Protein AF-A0A0C9YUA3-F1 (afdb_monomer)

Structure (mmCIF, N/CA/C/O backbone):
data_AF-A0A0C9YUA3-F1
#
_entry.id   AF-A0A0C9YUA3-F1
#
loop_
_atom_site.group_PDB
_atom_site.id
_atom_site.type_symbol
_atom_site.label_atom_id
_atom_site.label_alt_id
_atom_site.label_comp_id
_atom_site.label_asym_id
_atom_site.label_entity_id
_atom_site.label_seq_id
_atom_site.pdbx_PDB_ins_code
_atom_site.Cartn_x
_atom_site.Cartn_y
_atom_site.Cartn_z
_atom_site.occupancy
_atom_site.B_iso_or_equiv
_atom_site.auth_seq_id
_atom_site.auth_comp_id
_atom_site.auth_asym_id
_atom_site.auth_atom_id
_atom_site.pdbx_PDB_model_num
ATOM 1 N N . ARG A 1 1 ? -22.905 10.112 -15.780 1.00 51.69 1 ARG A N 1
ATOM 2 C CA . ARG A 1 1 ? -21.490 10.384 -15.435 1.00 51.69 1 ARG A CA 1
ATOM 3 C C . ARG A 1 1 ? -20.710 9.135 -15.810 1.00 51.69 1 ARG A C 1
ATOM 5 O O . ARG A 1 1 ? -20.941 8.114 -15.182 1.00 51.69 1 ARG A O 1
ATOM 12 N N . ASN A 1 2 ? -19.877 9.192 -16.850 1.00 51.06 2 ASN A N 1
ATOM 13 C CA . ASN A 1 2 ? -18.897 8.141 -17.130 1.00 51.06 2 ASN A CA 1
ATOM 14 C C . ASN A 1 2 ? -17.799 8.259 -16.073 1.00 51.06 2 ASN A C 1
ATOM 16 O O . ASN A 1 2 ? -16.847 9.008 -16.258 1.00 51.06 2 ASN A O 1
ATOM 20 N N . ALA A 1 3 ? -17.989 7.618 -14.925 1.00 58.78 3 ALA A N 1
ATOM 21 C CA . ALA A 1 3 ? -16.904 7.417 -13.984 1.00 58.78 3 ALA A CA 1
ATOM 22 C C . ALA A 1 3 ? -16.302 6.061 -14.341 1.00 58.78 3 ALA A C 1
ATOM 24 O O . ALA A 1 3 ? -16.906 5.026 -14.068 1.00 58.78 3 ALA A O 1
ATOM 25 N N . GLY A 1 4 ? -15.150 6.070 -15.016 1.00 60.31 4 GLY A N 1
ATOM 26 C CA . GLY A 1 4 ? -14.292 4.890 -15.006 1.00 60.31 4 GLY A CA 1
ATOM 27 C C . GLY A 1 4 ? -13.967 4.510 -13.554 1.00 60.31 4 GLY A C 1
ATOM 28 O O . GLY A 1 4 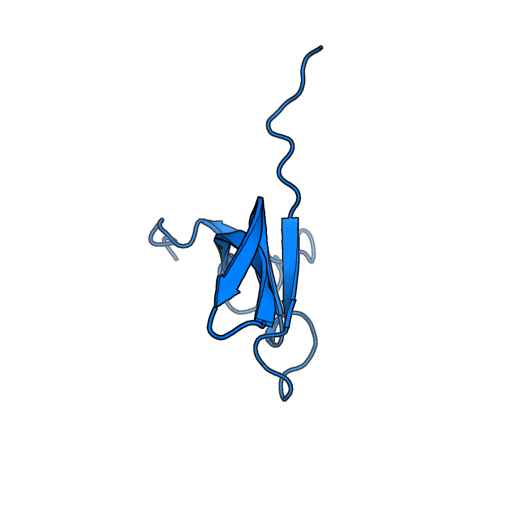? -14.196 5.323 -12.652 1.00 60.31 4 GLY A O 1
ATOM 29 N N . PRO A 1 5 ? -13.466 3.295 -13.299 1.00 56.81 5 PRO A N 1
ATOM 30 C CA . PRO A 1 5 ? -13.097 2.887 -11.950 1.00 56.81 5 PRO A CA 1
ATOM 31 C C . PRO A 1 5 ? -12.119 3.910 -11.357 1.00 56.81 5 PRO A C 1
ATOM 33 O O . PRO A 1 5 ? -11.015 4.085 -11.868 1.00 56.81 5 PRO A O 1
ATOM 36 N N . GLN A 1 6 ? -12.558 4.645 -10.337 1.00 61.78 6 GLN A N 1
ATOM 37 C CA . GLN A 1 6 ? -11.736 5.618 -9.628 1.00 61.78 6 GLN A CA 1
ATOM 38 C C . GLN A 1 6 ? -11.218 4.900 -8.387 1.00 61.78 6 GLN A C 1
ATOM 40 O O . GLN A 1 6 ? -11.904 4.802 -7.374 1.00 61.78 6 GLN A O 1
ATOM 45 N N . PHE A 1 7 ? -10.061 4.273 -8.545 1.00 66.00 7 PHE A N 1
ATOM 46 C CA . PHE A 1 7 ? -9.355 3.605 -7.467 1.00 66.00 7 PHE A CA 1
ATOM 47 C C . PHE A 1 7 ? -8.350 4.592 -6.880 1.00 66.00 7 PHE A C 1
ATOM 49 O O . PHE A 1 7 ? -7.483 5.086 -7.604 1.00 66.00 7 PHE A O 1
ATOM 56 N N . ASP A 1 8 ? -8.470 4.893 -5.589 1.00 82.81 8 ASP A N 1
ATOM 57 C CA . ASP A 1 8 ? -7.482 5.709 -4.889 1.00 82.81 8 ASP A CA 1
ATOM 58 C C . ASP A 1 8 ? -6.244 4.838 -4.629 1.00 82.81 8 ASP A C 1
ATOM 60 O O . ASP A 1 8 ? -6.220 4.013 -3.710 1.00 82.81 8 ASP A O 1
ATOM 64 N N . CYS A 1 9 ? -5.230 4.967 -5.488 1.00 88.94 9 CYS A N 1
ATOM 65 C CA . CYS A 1 9 ? -3.941 4.317 -5.280 1.00 88.94 9 CYS A CA 1
ATOM 66 C C . CYS A 1 9 ? -3.110 5.094 -4.256 1.00 88.94 9 CYS A C 1
ATOM 68 O O . CYS A 1 9 ? -2.996 6.318 -4.330 1.00 88.94 9 CYS A O 1
ATOM 70 N N . VAL A 1 10 ? -2.495 4.374 -3.323 1.00 92.25 10 VAL A N 1
ATOM 71 C CA . VAL A 1 10 ? -1.666 4.931 -2.252 1.00 92.25 10 VAL A CA 1
ATOM 72 C C . VAL A 1 10 ? -0.334 4.196 -2.164 1.00 92.25 10 VAL A C 1
ATOM 74 O O . VAL A 1 10 ? -0.256 2.995 -2.440 1.00 92.25 10 VAL A O 1
ATOM 77 N N . PHE A 1 11 ? 0.697 4.921 -1.734 1.00 93.25 11 PHE A N 1
ATOM 78 C CA . PHE A 1 11 ? 1.991 4.351 -1.373 1.00 93.25 11 PHE A CA 1
ATOM 79 C C . PHE A 1 11 ? 2.021 4.017 0.118 1.00 93.25 11 PHE A C 1
ATOM 81 O O . PHE A 1 11 ? 1.621 4.836 0.950 1.00 93.25 11 PHE A O 1
ATOM 88 N N . ILE A 1 12 ? 2.508 2.825 0.452 1.00 93.44 12 ILE A N 1
ATOM 89 C CA . ILE A 1 12 ? 2.716 2.361 1.824 1.00 93.44 12 ILE A CA 1
ATOM 90 C C . ILE A 1 12 ? 4.210 2.149 2.020 1.00 93.44 12 ILE A C 1
ATOM 92 O O 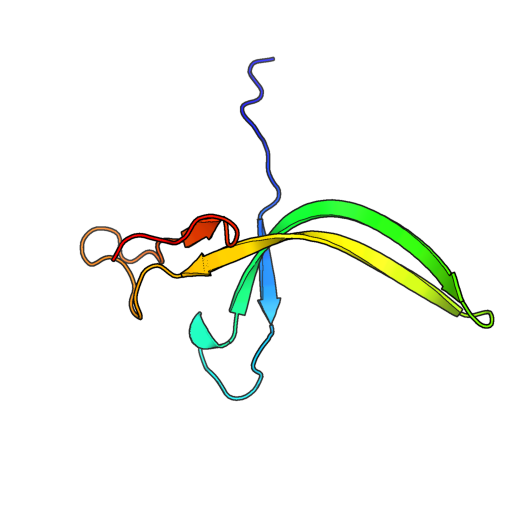. ILE A 1 12 ? 4.822 1.409 1.265 1.00 93.44 12 ILE A O 1
ATOM 96 N N . VAL A 1 13 ? 4.793 2.774 3.041 1.00 94.94 13 VAL A N 1
ATOM 97 C CA . VAL A 1 13 ? 6.198 2.537 3.393 1.00 94.94 13 VAL A CA 1
ATOM 98 C C . VAL A 1 13 ? 6.318 1.173 4.065 1.00 94.94 13 VAL A C 1
ATOM 100 O O . VAL A 1 13 ? 5.751 0.971 5.142 1.00 94.94 13 VAL A O 1
ATOM 103 N N . THR A 1 14 ? 7.043 0.252 3.437 1.00 93.44 14 THR A N 1
ATOM 104 C CA . THR A 1 14 ? 7.205 -1.136 3.899 1.00 93.44 14 THR A CA 1
ATOM 105 C C . THR A 1 14 ? 8.638 -1.476 4.290 1.00 93.44 14 THR A C 1
ATOM 107 O O . THR A 1 14 ? 8.830 -2.304 5.181 1.00 93.44 14 THR A O 1
ATOM 110 N N . ASP A 1 15 ? 9.631 -0.773 3.740 1.00 92.81 15 ASP A N 1
ATOM 111 C CA . ASP A 1 15 ? 11.035 -0.897 4.142 1.00 92.81 15 ASP A CA 1
ATOM 112 C C . ASP A 1 15 ? 11.664 0.479 4.398 1.00 92.81 15 ASP A C 1
ATOM 114 O O . ASP A 1 15 ? 11.895 1.266 3.486 1.00 92.81 15 ASP A O 1
ATOM 118 N N . LEU A 1 16 ? 11.978 0.770 5.662 1.00 93.19 16 LEU A N 1
ATOM 119 C CA . LEU A 1 16 ? 12.595 2.036 6.072 1.00 93.19 16 LEU A CA 1
ATOM 120 C C . LEU A 1 16 ? 14.088 2.144 5.725 1.00 93.19 16 LEU A C 1
ATOM 122 O O . LEU A 1 16 ? 14.670 3.205 5.937 1.00 93.19 16 LEU A O 1
ATOM 126 N N . GLN A 1 17 ? 14.732 1.058 5.294 1.00 95.38 17 GLN A N 1
ATOM 127 C CA . GLN A 1 17 ? 16.153 1.039 4.931 1.00 95.38 17 GLN A CA 1
ATOM 128 C C . GLN A 1 17 ? 16.382 1.164 3.422 1.00 95.38 17 GLN A C 1
ATOM 130 O O . GLN A 1 17 ? 17.497 1.471 3.003 1.00 95.38 17 GLN A O 1
ATOM 135 N N . ALA A 1 18 ? 15.347 0.939 2.612 1.00 91.88 18 ALA A N 1
ATOM 136 C CA . ALA A 1 18 ? 15.402 1.109 1.169 1.00 91.88 18 ALA A CA 1
ATOM 137 C C . ALA A 1 18 ? 15.105 2.561 0.751 1.00 91.88 18 ALA A C 1
ATOM 139 O O . ALA A 1 18 ? 14.505 3.348 1.486 1.00 91.88 18 ALA A O 1
ATOM 140 N N . GLU A 1 19 ? 15.508 2.920 -0.467 1.00 89.88 19 GLU A N 1
ATOM 141 C CA . GLU A 1 19 ? 15.258 4.241 -1.048 1.00 89.88 19 GLU A CA 1
AT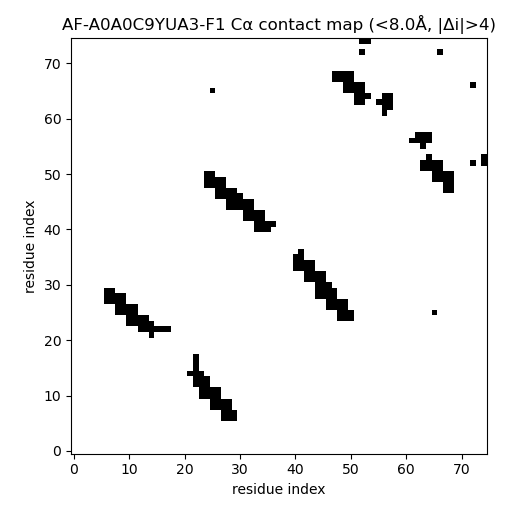OM 142 C C . GLU A 1 19 ? 14.255 4.174 -2.208 1.00 89.88 19 GLU A C 1
ATOM 144 O O . GLU A 1 19 ? 14.111 3.158 -2.894 1.00 89.88 19 GLU A O 1
ATOM 149 N N . GLY A 1 20 ? 13.586 5.300 -2.464 1.00 89.88 20 GLY A N 1
ATOM 150 C CA . GLY A 1 20 ? 12.712 5.469 -3.623 1.00 89.88 20 GLY A CA 1
ATOM 151 C C . GLY A 1 20 ? 11.521 4.511 -3.623 1.00 89.88 20 GLY A C 1
ATOM 152 O O . GLY A 1 20 ? 10.833 4.368 -2.625 1.00 89.88 20 GLY A O 1
ATOM 153 N N . MET A 1 21 ? 11.252 3.876 -4.763 1.00 90.00 21 MET A N 1
ATOM 154 C CA . MET A 1 21 ? 10.138 2.929 -4.887 1.00 90.00 21 MET A CA 1
ATOM 155 C C . MET A 1 21 ? 10.410 1.577 -4.228 1.00 90.00 21 MET A C 1
ATOM 157 O O . MET A 1 21 ? 9.463 0.859 -3.942 1.00 90.00 21 MET A O 1
ATOM 161 N N . CYS A 1 22 ? 11.667 1.241 -3.931 1.00 87.56 22 CYS A N 1
ATOM 162 C CA . CYS A 1 22 ? 11.993 -0.007 -3.243 1.00 87.56 22 CYS A CA 1
ATOM 163 C C . CYS A 1 22 ? 11.574 0.004 -1.764 1.00 87.56 22 CYS A C 1
ATOM 165 O O . CYS A 1 22 ? 11.492 -1.057 -1.158 1.00 87.56 22 CYS A O 1
ATOM 167 N N . SER A 1 23 ? 11.307 1.179 -1.180 1.00 93.88 23 SER A N 1
ATOM 168 C CA . SER A 1 23 ? 10.748 1.303 0.173 1.00 93.88 23 SER A CA 1
ATOM 169 C C . SER A 1 23 ? 9.223 1.339 0.214 1.00 93.88 23 SER A C 1
ATOM 171 O O . SER A 1 23 ? 8.652 1.471 1.302 1.00 93.88 23 SER A O 1
ATOM 173 N N . LEU A 1 24 ? 8.564 1.263 -0.948 1.00 93.75 24 LEU A N 1
ATOM 174 C CA . LEU A 1 24 ? 7.139 1.517 -1.096 1.00 93.75 24 LEU A CA 1
ATOM 175 C C . LEU A 1 24 ? 6.411 0.332 -1.728 1.00 93.75 24 LEU A C 1
ATOM 177 O O . LEU A 1 24 ? 6.729 -0.094 -2.834 1.00 93.75 24 LEU A O 1
ATOM 181 N N . ASP A 1 25 ? 5.318 -0.072 -1.096 1.00 92.81 25 ASP A N 1
ATOM 182 C CA . ASP A 1 25 ? 4.296 -0.888 -1.734 1.00 92.81 25 ASP A CA 1
ATOM 183 C C . ASP A 1 25 ? 3.219 0.017 -2.338 1.00 92.81 25 ASP A C 1
ATOM 185 O O . ASP A 1 25 ? 2.849 1.054 -1.771 1.00 92.81 25 ASP A O 1
ATOM 189 N N . VAL A 1 26 ? 2.664 -0.397 -3.478 1.00 92.81 26 VAL A N 1
ATOM 190 C CA . VAL A 1 26 ? 1.526 0.285 -4.104 1.00 92.81 26 VAL A CA 1
ATOM 191 C C . VAL A 1 26 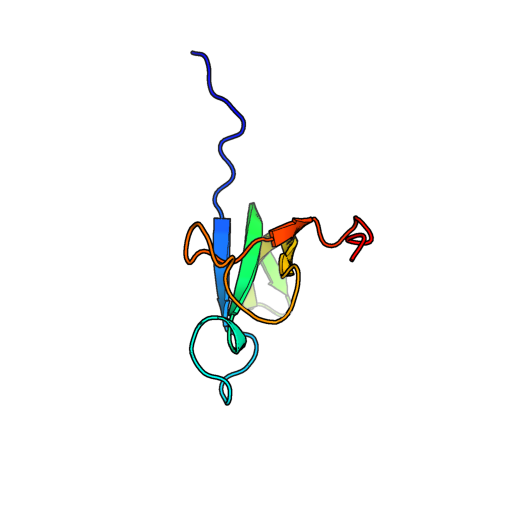? 0.255 -0.499 -3.835 1.00 92.81 26 VAL A C 1
ATOM 193 O O . VAL A 1 26 ? 0.185 -1.706 -4.070 1.00 92.81 26 VAL A O 1
ATOM 196 N N . THR A 1 27 ? -0.785 0.191 -3.374 1.00 93.38 27 THR A N 1
ATOM 197 C CA . THR A 1 27 ? -2.080 -0.438 -3.106 1.00 93.38 27 THR A CA 1
ATOM 198 C C . THR A 1 27 ? -3.237 0.412 -3.599 1.00 93.38 27 THR A C 1
ATOM 200 O O . THR A 1 27 ? -3.135 1.632 -3.668 1.00 93.38 27 THR A O 1
ATOM 203 N N . CYS A 1 28 ? -4.351 -0.230 -3.934 1.00 91.75 28 CYS A N 1
ATOM 204 C CA . CYS A 1 28 ? -5.627 0.426 -4.196 1.00 91.75 28 CYS A CA 1
ATOM 205 C C . CYS A 1 28 ? -6.482 0.364 -2.934 1.00 91.75 28 CYS A C 1
ATOM 207 O O . CYS A 1 28 ? -6.804 -0.730 -2.462 1.00 91.75 28 CYS A O 1
ATOM 209 N N . MET A 1 29 ? -6.911 1.515 -2.424 1.00 91.12 29 MET A N 1
ATOM 210 C CA . MET A 1 29 ? -7.835 1.571 -1.298 1.00 91.12 29 MET A CA 1
ATOM 211 C C . MET A 1 29 ? -9.258 1.213 -1.718 1.00 91.12 29 MET A C 1
ATOM 213 O O . MET A 1 29 ? -9.812 1.766 -2.664 1.00 91.12 29 MET A O 1
ATOM 217 N N . LEU A 1 30 ? -9.857 0.277 -0.984 1.00 89.19 30 LEU A N 1
ATOM 218 C CA . LEU A 1 30 ? -11.231 -0.178 -1.198 1.00 89.19 30 LEU A CA 1
ATOM 219 C C . LEU A 1 30 ? -12.192 0.429 -0.183 1.00 89.19 30 LEU A C 1
ATOM 221 O O . LEU A 1 30 ? -13.334 0.737 -0.514 1.00 89.19 30 LEU A O 1
ATOM 225 N N . CYS A 1 31 ? -11.755 0.553 1.070 1.00 90.62 31 CYS A N 1
ATOM 226 C CA . CYS A 1 31 ? -12.598 1.049 2.149 1.00 90.62 31 CYS A CA 1
ATOM 227 C C . CYS A 1 31 ? -11.754 1.504 3.338 1.00 90.62 31 CYS A C 1
ATOM 229 O O . CYS A 1 31 ? -10.796 0.829 3.712 1.00 90.62 31 CYS A O 1
ATOM 231 N N . PHE A 1 32 ? -12.167 2.596 3.976 1.00 92.88 32 PHE A N 1
ATOM 232 C CA . PHE A 1 32 ? -11.702 2.974 5.305 1.00 92.88 32 PHE A CA 1
ATOM 233 C C . PHE A 1 32 ? -12.714 2.536 6.350 1.00 92.88 32 PHE A C 1
ATOM 235 O O . PHE A 1 32 ? -13.914 2.772 6.213 1.00 92.88 32 PHE A O 1
ATOM 242 N N . PHE A 1 33 ? -12.229 1.947 7.432 1.00 94.56 33 PHE A N 1
ATOM 243 C CA . PHE A 1 33 ? -13.063 1.559 8.555 1.00 94.56 33 PHE A CA 1
ATOM 244 C C . PHE A 1 33 ? -12.301 1.733 9.862 1.00 94.56 33 PHE A C 1
ATOM 246 O O . PHE A 1 33 ? -11.106 2.012 9.887 1.00 94.56 33 PHE A O 1
ATOM 253 N N . SER A 1 34 ? -13.002 1.594 10.977 1.00 97.81 34 SER A N 1
ATOM 254 C CA . SER A 1 34 ? -12.352 1.516 12.276 1.00 97.81 34 SER A CA 1
ATOM 255 C C . SER A 1 34 ? -13.067 0.510 13.156 1.00 97.81 34 SER A C 1
ATOM 257 O O . SER A 1 34 ? -14.272 0.296 13.016 1.00 97.81 34 SER A O 1
ATOM 259 N N . PHE A 1 35 ? -12.324 -0.124 14.054 1.00 97.06 35 PHE A N 1
ATOM 260 C CA . PHE A 1 35 ? -12.888 -1.037 15.041 1.00 97.06 35 PHE A CA 1
ATOM 261 C C . PHE A 1 35 ? -12.265 -0.798 16.411 1.00 97.06 35 PHE A C 1
ATOM 263 O O . PHE A 1 35 ? -11.174 -0.240 16.530 1.00 97.06 35 PHE A O 1
ATOM 270 N N . LYS A 1 36 ? -12.981 -1.197 17.466 1.00 98.25 36 LYS A N 1
ATOM 271 C CA . LYS A 1 36 ? -12.476 -1.126 18.838 1.00 98.25 36 LYS A CA 1
ATOM 272 C C . LYS A 1 36 ? -11.971 -2.489 19.285 1.00 98.25 36 LYS A C 1
ATOM 274 O O . LYS A 1 36 ? -12.692 -3.475 19.168 1.00 98.25 36 LYS A O 1
ATOM 279 N N . TYR A 1 37 ? -10.776 -2.524 19.858 1.00 97.50 37 TYR A N 1
ATOM 280 C CA . TYR A 1 37 ? -10.201 -3.710 20.484 1.00 97.50 37 TYR A CA 1
ATOM 281 C C . TYR A 1 37 ? -9.484 -3.303 21.774 1.00 97.50 37 TYR A C 1
ATOM 283 O O . TYR A 1 37 ? -8.749 -2.322 21.790 1.00 97.50 37 TYR A O 1
ATOM 291 N N . GLN A 1 38 ? -9.771 -3.996 22.882 1.00 97.69 38 GLN A N 1
ATOM 292 C CA . GLN A 1 38 ? -9.236 -3.679 24.220 1.00 97.69 38 GLN A CA 1
ATOM 293 C C . GLN A 1 38 ? -9.387 -2.196 24.633 1.00 97.69 38 GLN A C 1
ATOM 295 O O . GLN A 1 38 ? -8.517 -1.611 25.265 1.00 97.69 38 GLN A O 1
ATOM 300 N N . GLY A 1 39 ? -10.507 -1.566 24.258 1.00 97.12 39 GLY A N 1
ATOM 301 C CA . GLY A 1 39 ? -10.781 -0.156 24.568 1.00 97.12 39 GLY A CA 1
ATOM 302 C C . GLY A 1 39 ? -10.094 0.860 23.646 1.00 97.1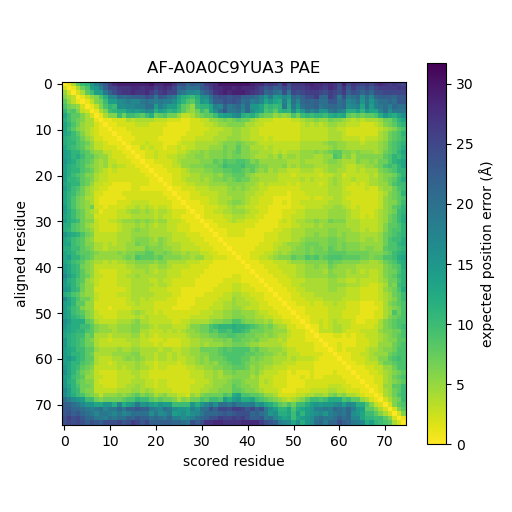2 39 GLY A C 1
ATOM 303 O O . GLY A 1 39 ? -10.419 2.043 23.722 1.00 97.12 39 GLY A O 1
ATOM 304 N N . MET A 1 40 ? -9.223 0.422 22.735 1.00 98.00 40 MET A N 1
ATOM 305 C CA . MET A 1 40 ? -8.550 1.277 21.757 1.00 98.00 40 MET A CA 1
ATOM 306 C C . MET A 1 40 ? -9.273 1.248 20.404 1.00 98.00 40 MET A C 1
ATOM 308 O O . MET A 1 40 ? -9.714 0.191 19.954 1.00 98.00 40 MET A O 1
ATOM 312 N N . LEU A 1 41 ? -9.425 2.415 19.767 1.00 98.00 41 LEU A N 1
ATOM 313 C CA . LEU A 1 41 ? -9.966 2.550 18.411 1.00 98.00 41 LEU A CA 1
ATOM 314 C C . LEU A 1 41 ? -8.825 2.455 17.393 1.00 98.00 41 LEU A C 1
ATOM 316 O O . LEU A 1 41 ? -7.883 3.242 17.456 1.00 98.00 41 LEU A O 1
ATOM 320 N N . TYR A 1 42 ? -8.947 1.538 16.438 1.00 98.00 42 TYR A N 1
ATOM 321 C CA . TYR A 1 42 ? -7.973 1.328 15.373 1.00 98.00 42 TYR A CA 1
ATOM 322 C C . TYR A 1 42 ? -8.554 1.803 14.040 1.00 98.00 42 TYR A C 1
ATOM 324 O O . TYR A 1 42 ? -9.516 1.196 13.564 1.00 98.00 42 TYR A O 1
ATOM 332 N N . PRO A 1 43 ? -8.022 2.881 13.436 1.00 97.06 43 PRO A N 1
ATOM 333 C CA . PRO A 1 43 ? -8.323 3.220 12.053 1.00 97.06 43 PRO A CA 1
ATOM 334 C C . PRO A 1 43 ? -7.625 2.224 11.120 1.00 97.06 43 PRO A C 1
ATOM 336 O O . PRO A 1 43 ? -6.462 1.879 11.322 1.00 97.06 43 PRO A O 1
ATOM 339 N N . CYS A 1 44 ? -8.338 1.737 10.112 1.00 95.19 44 CYS A N 1
ATOM 340 C CA . CYS A 1 44 ? -7.871 0.704 9.195 1.00 95.19 44 CYS A CA 1
ATOM 341 C C . CYS A 1 44 ? -8.337 0.986 7.766 1.00 95.19 44 CYS A C 1
ATOM 343 O O . CYS A 1 44 ? -9.345 1.656 7.535 1.00 95.19 44 CYS A O 1
ATOM 345 N N . ALA A 1 45 ? -7.612 0.424 6.806 1.00 93.31 45 ALA A N 1
ATOM 346 C CA . ALA A 1 45 ? -7.991 0.430 5.403 1.00 93.31 45 ALA A CA 1
ATOM 347 C C . ALA A 1 45 ? -8.004 -1.005 4.868 1.00 93.31 45 ALA A C 1
ATOM 349 O O . ALA A 1 45 ? -7.148 -1.815 5.221 1.00 93.31 45 ALA A O 1
ATOM 350 N N . ILE A 1 46 ? -8.980 -1.314 4.018 1.00 93.00 46 ILE A N 1
ATOM 351 C CA . ILE A 1 46 ? -8.980 -2.513 3.177 1.00 93.00 46 ILE A CA 1
ATOM 352 C C . ILE A 1 46 ? -8.378 -2.112 1.839 1.00 93.00 46 ILE A C 1
ATOM 354 O O . ILE A 1 46 ? -8.820 -1.129 1.240 1.00 93.00 46 ILE A O 1
ATOM 358 N N . VAL A 1 47 ? -7.393 -2.876 1.371 1.00 92.50 47 VAL A N 1
ATOM 359 C CA . VAL A 1 47 ? -6.650 -2.557 0.152 1.00 92.50 47 VAL A CA 1
ATOM 360 C C . VAL A 1 47 ? -6.477 -3.775 -0.754 1.00 92.50 47 VAL A C 1
ATOM 362 O O . VAL A 1 47 ? -6.443 -4.913 -0.285 1.00 92.50 47 VAL A O 1
ATOM 365 N N . HIS A 1 48 ? -6.329 -3.528 -2.055 1.00 92.00 48 HIS A N 1
ATOM 366 C CA . HIS A 1 48 ? -5.744 -4.480 -2.997 1.00 92.00 48 HIS A CA 1
ATOM 367 C C . HIS A 1 48 ? -4.276 -4.138 -3.231 1.00 92.00 48 HIS A C 1
ATOM 369 O O . HIS A 1 48 ? -3.958 -3.018 -3.623 1.00 92.00 48 HIS A O 1
ATOM 375 N N . TRP A 1 49 ? -3.397 -5.112 -3.014 1.00 92.19 49 TRP A N 1
ATOM 376 C CA . TRP A 1 49 ? -1.962 -4.968 -3.242 1.00 92.19 49 TRP A CA 1
ATOM 377 C C . TRP A 1 49 ? -1.617 -5.082 -4.725 1.00 92.19 49 TRP A C 1
ATOM 379 O O . TRP A 1 49 ? -2.230 -5.871 -5.455 1.00 92.19 49 TRP A O 1
ATOM 389 N N . PHE A 1 50 ? -0.608 -4.327 -5.145 1.00 91.81 50 PHE A N 1
ATOM 390 C CA . PHE A 1 50 ? 0.053 -4.483 -6.431 1.00 91.81 50 PHE A CA 1
ATOM 391 C C . PHE A 1 50 ? 1.508 -4.913 -6.235 1.00 91.81 50 PHE A C 1
ATOM 393 O O . PHE A 1 50 ? 2.141 -4.534 -5.255 1.00 91.81 50 PHE A O 1
ATOM 400 N N . ASN A 1 51 ? 2.035 -5.657 -7.204 1.00 90.25 51 ASN A N 1
ATOM 401 C CA . ASN A 1 51 ? 3.449 -6.005 -7.300 1.00 90.25 51 ASN A CA 1
ATOM 402 C C . ASN A 1 51 ? 4.106 -5.171 -8.403 1.00 90.25 51 ASN A C 1
ATOM 404 O O . ASN A 1 51 ? 3.474 -4.911 -9.431 1.00 90.25 51 ASN A O 1
ATOM 408 N N . CYS A 1 52 ? 5.375 -4.804 -8.224 1.00 90.25 52 CYS A N 1
ATOM 409 C CA . CYS A 1 52 ? 6.193 -4.254 -9.304 1.00 90.25 52 CYS A CA 1
ATOM 410 C C . CYS A 1 52 ? 6.510 -5.334 -10.347 1.00 90.25 52 CYS A C 1
ATOM 412 O O . CYS A 1 52 ? 6.778 -6.489 -10.011 1.00 90.25 52 CYS A O 1
ATOM 414 N N . VAL A 1 53 ? 6.479 -4.952 -11.621 1.00 89.88 53 VAL A N 1
ATOM 415 C CA . VAL A 1 53 ? 6.939 -5.782 -12.735 1.00 89.88 53 VAL A CA 1
ATOM 416 C C . VAL A 1 53 ? 8.407 -5.452 -12.992 1.00 89.88 53 VAL A C 1
ATOM 418 O O . VAL A 1 53 ? 8.720 -4.403 -13.552 1.00 89.88 53 VAL A O 1
ATOM 421 N N . GLY A 1 54 ? 9.295 -6.355 -12.577 1.00 87.88 54 GLY A N 1
ATOM 422 C CA . GLY A 1 54 ? 10.745 -6.164 -12.652 1.00 87.88 54 GLY A CA 1
ATOM 423 C C . GLY A 1 54 ? 11.301 -5.220 -11.578 1.00 87.88 54 GLY A C 1
ATOM 424 O O . GLY A 1 54 ? 10.570 -4.718 -10.725 1.00 87.88 54 GLY A O 1
ATOM 425 N N . ASP A 1 55 ? 12.613 -4.983 -11.643 1.00 89.31 55 ASP A N 1
ATOM 426 C CA . ASP A 1 55 ? 13.380 -4.296 -10.589 1.00 89.31 55 ASP A CA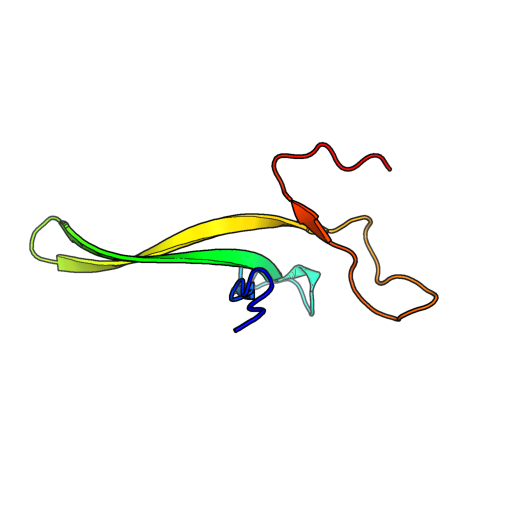 1
ATOM 427 C C . ASP A 1 55 ? 13.719 -2.831 -10.926 1.00 89.31 55 ASP A C 1
ATOM 429 O O . ASP A 1 55 ? 14.508 -2.183 -10.237 1.00 89.31 55 ASP A O 1
ATOM 433 N N . SER A 1 56 ? 13.165 -2.296 -12.016 1.00 91.62 56 SER A N 1
ATOM 434 C CA . SER A 1 56 ? 13.466 -0.946 -12.493 1.00 91.62 56 SER A CA 1
ATOM 435 C C . SER A 1 56 ? 12.281 -0.318 -13.228 1.00 91.62 56 SER A C 1
ATOM 437 O O . SER A 1 56 ? 11.462 -1.053 -13.783 1.00 91.62 56 SER A O 1
ATOM 439 N N . PRO A 1 57 ? 12.213 1.024 -13.321 1.00 93.62 57 PRO A N 1
ATOM 440 C CA . PRO A 1 57 ? 11.214 1.693 -14.142 1.00 93.62 57 PRO A CA 1
ATOM 441 C C . PRO A 1 57 ? 11.297 1.265 -15.611 1.00 93.62 57 PRO A C 1
ATOM 443 O O . PRO A 1 57 ? 12.381 1.008 -16.139 1.00 93.62 57 PRO A O 1
ATOM 446 N N . ASP A 1 58 ? 10.150 1.247 -16.281 1.00 93.81 58 ASP A N 1
ATOM 447 C CA . ASP A 1 58 ? 10.061 1.028 -17.718 1.00 93.81 58 ASP A CA 1
ATOM 448 C C . ASP A 1 58 ? 10.902 2.061 -18.479 1.00 93.81 58 ASP A C 1
ATOM 450 O O . ASP A 1 58 ? 10.821 3.264 -18.229 1.00 93.81 58 ASP A O 1
ATOM 454 N N . MET A 1 59 ? 11.710 1.593 -19.431 1.00 94.81 59 MET A N 1
ATOM 455 C CA . MET A 1 59 ? 12.686 2.434 -20.128 1.00 94.81 59 MET A CA 1
ATOM 456 C C . MET A 1 59 ? 12.026 3.519 -20.989 1.00 94.81 59 MET A C 1
ATOM 458 O O . MET A 1 59 ? 12.603 4.590 -21.169 1.00 94.81 59 MET A O 1
ATOM 462 N N . ALA A 1 60 ? 10.837 3.256 -21.536 1.00 95.94 60 ALA A N 1
ATOM 463 C CA . ALA A 1 60 ? 10.158 4.190 -22.428 1.00 95.94 60 ALA A CA 1
ATOM 464 C C . ALA A 1 60 ? 9.437 5.309 -21.664 1.00 95.94 60 ALA A C 1
ATOM 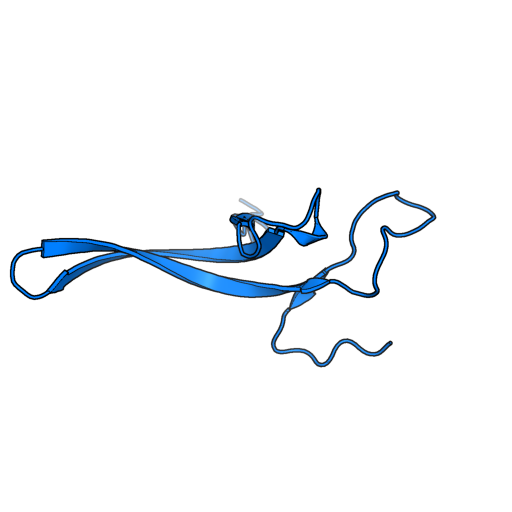466 O O . ALA A 1 60 ? 9.401 6.450 -22.124 1.00 95.94 60 ALA A O 1
ATOM 467 N N . THR A 1 61 ? 8.855 4.987 -20.510 1.00 94.88 61 THR A N 1
ATOM 468 C CA . THR A 1 61 ? 8.026 5.914 -19.725 1.00 94.88 61 THR A CA 1
ATOM 469 C C . THR A 1 61 ? 8.727 6.472 -18.490 1.00 94.88 61 THR A C 1
ATOM 471 O O . THR A 1 61 ? 8.301 7.500 -17.965 1.00 94.88 61 THR A O 1
ATOM 474 N N . GLY A 1 62 ? 9.779 5.810 -18.005 1.00 93.69 62 GLY A N 1
ATOM 475 C CA . GLY A 1 62 ? 10.419 6.104 -16.723 1.00 93.69 62 GLY A CA 1
ATOM 476 C C . GLY A 1 62 ? 9.539 5.781 -15.510 1.00 93.69 62 GLY A C 1
ATOM 477 O O . GLY A 1 62 ? 9.845 6.230 -14.406 1.00 93.69 62 GLY A O 1
ATOM 478 N N . MET A 1 63 ? 8.438 5.042 -15.695 1.00 92.50 63 MET A N 1
ATOM 479 C CA . MET A 1 63 ? 7.473 4.720 -14.641 1.00 92.50 63 MET A CA 1
ATOM 480 C C . MET A 1 63 ? 7.603 3.271 -14.180 1.00 92.50 63 MET A C 1
ATOM 482 O O . MET A 1 63 ? 7.965 2.387 -14.949 1.00 92.50 63 MET A O 1
ATOM 486 N N . TRP A 1 64 ? 7.249 3.010 -12.925 1.00 91.94 64 TRP A N 1
ATOM 487 C CA . TRP A 1 64 ? 7.134 1.645 -12.420 1.00 91.94 64 TRP A CA 1
ATOM 488 C C . TRP A 1 64 ? 5.857 1.002 -12.948 1.00 91.94 64 TRP A C 1
ATOM 490 O O . TRP A 1 64 ? 4.759 1.526 -12.750 1.00 91.94 64 TRP A O 1
ATOM 500 N N . ILE A 1 65 ? 6.005 -0.139 -13.616 1.00 91.50 65 ILE A N 1
ATOM 501 C CA . ILE A 1 65 ? 4.868 -0.953 -14.037 1.00 91.50 65 ILE A CA 1
ATOM 502 C C . ILE A 1 65 ? 4.453 -1.813 -12.849 1.00 91.50 65 ILE A C 1
ATOM 504 O O . ILE A 1 65 ? 5.285 -2.475 -12.232 1.00 91.50 65 ILE A O 1
ATOM 508 N N . ILE A 1 66 ? 3.159 -1.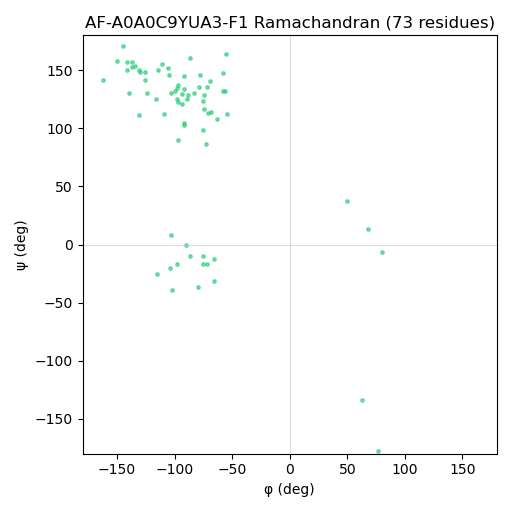806 -12.541 1.00 89.69 66 ILE A N 1
ATOM 509 C CA . ILE A 1 66 ? 2.584 -2.586 -11.449 1.00 89.69 66 ILE A CA 1
ATOM 510 C C . ILE A 1 66 ? 1.431 -3.461 -11.945 1.00 89.69 66 ILE A C 1
ATOM 512 O O . ILE A 1 66 ? 0.697 -3.092 -12.863 1.00 89.69 66 ILE A O 1
ATOM 516 N N . CYS A 1 67 ? 1.259 -4.619 -11.320 1.00 90.12 67 CYS A N 1
ATOM 517 C CA . CYS A 1 67 ? 0.224 -5.607 -11.625 1.00 90.12 67 CYS A CA 1
ATOM 518 C C . CYS A 1 67 ? -0.499 -6.020 -10.334 1.00 90.12 67 CYS A C 1
ATOM 520 O O . CYS A 1 67 ? 0.118 -6.007 -9.267 1.00 90.12 67 CYS A O 1
ATOM 522 N N . PRO A 1 68 ? -1.801 -6.368 -10.371 1.00 90.25 68 PRO A N 1
ATOM 523 C CA . PRO A 1 68 ? -2.498 -6.807 -9.166 1.00 90.25 68 PRO A CA 1
ATOM 524 C C . PRO A 1 68 ? -1.801 -8.026 -8.557 1.00 90.25 68 PRO A C 1
ATOM 526 O O . PRO A 1 68 ? -1.534 -8.991 -9.268 1.00 90.25 68 PRO A O 1
ATOM 529 N N . GLY A 1 69 ? -1.548 -8.015 -7.247 1.00 85.31 69 GLY A N 1
ATOM 530 C CA . GLY A 1 69 ? -0.720 -9.038 -6.596 1.00 85.31 69 GLY A CA 1
ATOM 531 C C . GLY A 1 69 ? -1.309 -10.455 -6.605 1.00 85.31 69 GLY A C 1
ATOM 532 O O . GLY A 1 69 ? -0.609 -11.419 -6.315 1.00 85.31 69 GLY A O 1
ATOM 533 N N . TYR A 1 70 ? -2.590 -10.596 -6.958 1.00 79.12 70 TYR A N 1
ATOM 534 C CA . TYR A 1 70 ? -3.251 -11.889 -7.154 1.00 79.12 70 TYR A CA 1
ATOM 535 C C . TYR A 1 70 ? -3.090 -12.453 -8.577 1.00 79.12 70 TYR A C 1
ATOM 537 O O . TYR A 1 70 ? -3.431 -13.611 -8.809 1.00 79.12 70 TYR A O 1
ATOM 545 N N . HIS A 1 71 ? -2.572 -11.671 -9.528 1.00 67.56 71 HIS A N 1
ATOM 546 C CA . HIS A 1 71 ? -2.103 -12.192 -10.809 1.00 67.56 71 HIS A CA 1
ATOM 547 C C . HIS A 1 71 ? -0.634 -12.599 -10.653 1.00 67.56 71 HIS A C 1
ATOM 549 O O . HIS A 1 71 ? 0.188 -11.799 -10.211 1.00 67.56 71 HIS A O 1
ATOM 555 N N . 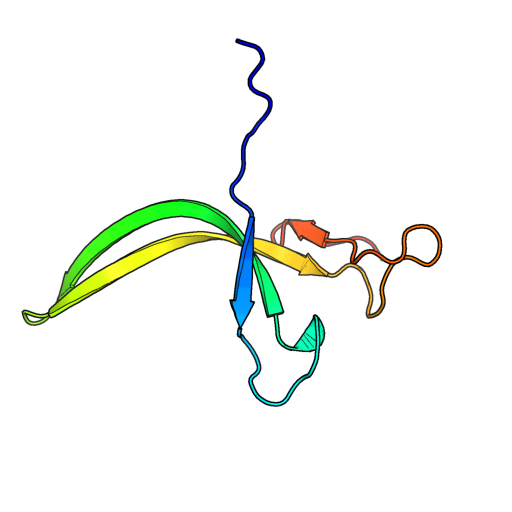MET A 1 72 ? -0.275 -13.825 -11.050 1.00 58.06 72 MET A N 1
ATOM 556 C CA . MET A 1 72 ? 1.131 -14.126 -11.332 1.00 58.06 72 MET A CA 1
ATOM 557 C C . MET A 1 72 ? 1.552 -13.245 -12.504 1.00 58.06 72 MET A C 1
ATOM 559 O O . MET A 1 72 ? 1.098 -13.449 -13.632 1.00 58.06 72 MET A O 1
ATOM 563 N N . CYS A 1 73 ? 2.371 -12.236 -12.231 1.00 59.19 73 CYS A N 1
ATOM 564 C CA . CYS A 1 73 ? 2.885 -11.366 -13.275 1.00 59.19 73 CYS A CA 1
ATOM 565 C C . CYS A 1 73 ? 3.834 -12.215 -14.125 1.00 59.19 73 CYS A C 1
ATOM 567 O O . CYS A 1 73 ? 4.818 -12.757 -13.625 1.00 59.19 73 CYS A O 1
ATOM 569 N N . SER A 1 74 ? 3.451 -12.446 -15.380 1.00 55.19 74 SER A N 1
ATOM 570 C CA . SER A 1 74 ? 4.285 -13.174 -16.333 1.00 55.19 74 SER A CA 1
ATOM 571 C C . SER A 1 74 ? 5.458 -12.260 -16.679 1.00 55.19 74 SER A C 1
ATOM 573 O O . SER A 1 74 ? 5.227 -11.182 -17.226 1.00 55.19 74 SER A O 1
ATOM 575 N N . LEU A 1 75 ? 6.663 -12.661 -16.270 1.00 54.66 75 LEU A N 1
ATOM 576 C CA . LEU A 1 75 ? 7.932 -12.053 -16.683 1.00 54.66 75 LEU A CA 1
ATOM 577 C C . LEU A 1 75 ? 8.130 -12.182 -18.196 1.00 54.66 75 LEU A C 1
ATOM 579 O O . LEU A 1 75 ? 7.815 -13.273 -18.731 1.00 54.66 75 LEU A O 1
#

Mean predicted aligned error: 6.6 Å

Radius of gyration: 15.67 Å; Cα contacts (8 Å, |Δi|>4): 112; chains: 1; bounding box: 38×24×47 Å

Secondary structure (DSSP, 8-state):
-------EEEEEE--TTS-GGGGEEEEEEEEEEEEEETTEEEEEEEEEEEEESSSS--TTT----EEETTS----

Organism: NCBI:txid765257

Solvent-accessible surface area (backbone atoms only — not comparable to full-atom values): 4876 Å² total; per-residue (Å²): 130,94,71,68,92,83,64,55,68,47,80,42,84,76,35,93,87,49,64,78,68,75,12,42,44,46,29,33,56,76,45,80,50,69,52,76,56,98,92,42,78,44,82,46,71,45,66,47,55,39,37,71,56,72,95,57,51,39,89,90,77,68,43,76,47,68,44,56,58,88,50,84,79,82,128

pLDDT: mean 87.07, std 13.07, range [51.06, 98.25]

Nearest PDB structures (foldseek):
  6t6w-assembly1_B  TM=3.810E-01  e=1.155E+00  Southampton virus (serotype 3)
  4x2y-assembly2_B  TM=4.523E-01  e=6.289E+00  Murine norovirus 1
  4x2w-assembly2_B  TM=4.625E-01  e=9.607E+00  Murine norovirus 1
  4x2y-assembly1_A  TM=4.268E-01  e=8.511E+00  Murine norovirus 1

Sequence (75 aa):
RNAGPQFDCVFIVTDLQAEGMCSLDVTCMLCFFSFKYQGMLYPCAIVHWFNCVGDSPDMATGMWIICPGYHMCSL

Foldseek 3Di:
DPDDPDWDKDWDQCDPVDDDCVRTWIWTWDDWDWDDDPNDIDTDTDIFTWDWDDDAADPVPRHTDIDGPVDPPDD